Protein AF-A0A2A2F319-F1 (afdb_monomer_lite)

pLDDT: mean 88.86, std 8.26, range [56.09, 95.19]

Structure (mmCIF, N/CA/C/O backbone):
data_AF-A0A2A2F319-F1
#
_entry.id   AF-A0A2A2F319-F1
#
loop_
_atom_site.group_PDB
_atom_site.id
_atom_site.type_symbol
_atom_site.label_atom_id
_atom_site.label_alt_id
_atom_site.label_comp_id
_atom_site.label_asym_id
_atom_site.label_entity_id
_atom_site.label_seq_id
_atom_site.pdbx_PDB_ins_code
_atom_site.Cartn_x
_atom_site.Cartn_y
_atom_site.Cartn_z
_atom_site.occupancy
_atom_site.B_iso_or_equiv
_atom_site.auth_seq_id
_atom_site.auth_comp_id
_atom_site.auth_asym_id
_atom_site.auth_atom_id
_atom_site.pdbx_PDB_model_num
ATOM 1 N N . MET A 1 1 ? -7.090 -14.470 -9.810 1.00 66.31 1 MET A N 1
ATOM 2 C CA . MET A 1 1 ? -6.154 -13.861 -10.783 1.00 66.31 1 MET A CA 1
ATOM 3 C C . MET A 1 1 ? -5.967 -12.413 -10.375 1.00 66.31 1 MET A C 1
ATOM 5 O O . MET A 1 1 ? -6.951 -11.837 -9.940 1.00 66.31 1 MET A O 1
ATOM 9 N N . VAL A 1 2 ? -4.750 -11.865 -10.426 1.00 76.94 2 VAL A N 1
ATOM 10 C CA . VAL A 1 2 ? -4.522 -10.471 -10.008 1.00 76.94 2 VAL A CA 1
ATOM 11 C C . VAL A 1 2 ? -4.999 -9.5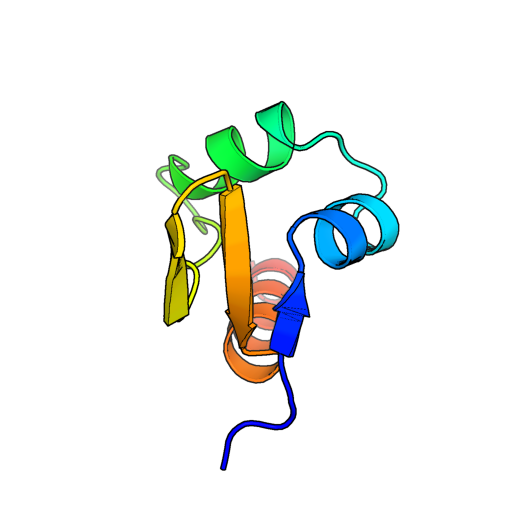30 -11.116 1.00 76.94 2 VAL A C 1
ATOM 13 O O . VAL A 1 2 ? -4.523 -9.673 -12.241 1.00 76.94 2 VAL A O 1
ATOM 16 N N . LYS A 1 3 ? -5.916 -8.594 -10.822 1.00 87.12 3 LYS A N 1
ATOM 17 C CA . LYS A 1 3 ? -6.467 -7.641 -11.817 1.00 87.12 3 LYS A CA 1
ATOM 18 C C . LYS A 1 3 ? -5.397 -6.757 -12.461 1.00 87.12 3 LYS A C 1
ATOM 20 O O . LYS A 1 3 ? -5.534 -6.329 -13.601 1.00 87.12 3 LYS A O 1
ATOM 25 N N . GLY A 1 4 ? -4.323 -6.489 -11.730 1.00 92.81 4 GLY A N 1
ATOM 26 C CA . GLY A 1 4 ? -3.185 -5.705 -12.183 1.00 92.81 4 GLY A CA 1
ATOM 27 C C . GLY A 1 4 ? -2.369 -5.200 -11.004 1.00 92.81 4 GLY A C 1
ATOM 28 O O . GLY A 1 4 ? -2.632 -5.544 -9.847 1.00 92.81 4 GLY A O 1
ATOM 29 N N . TYR A 1 5 ? -1.378 -4.368 -11.307 1.00 93.69 5 TYR A N 1
ATOM 30 C CA . TYR A 1 5 ? -0.501 -3.791 -10.301 1.00 93.69 5 TYR A CA 1
ATOM 31 C C . TYR A 1 5 ? -0.499 -2.270 -10.374 1.00 93.69 5 TYR A C 1
ATOM 33 O O . TYR A 1 5 ? -0.334 -1.699 -11.447 1.00 93.69 5 TYR A O 1
ATOM 41 N N . LEU A 1 6 ? -0.598 -1.638 -9.210 1.00 93.00 6 LEU A N 1
ATOM 42 C CA . LEU A 1 6 ? -0.416 -0.209 -9.011 1.00 93.00 6 LEU A CA 1
ATOM 43 C C . LEU A 1 6 ? 0.991 0.064 -8.499 1.00 93.00 6 LEU A C 1
ATOM 45 O O . LEU A 1 6 ? 1.563 -0.690 -7.706 1.00 93.00 6 LEU A O 1
ATOM 49 N N . THR A 1 7 ? 1.566 1.164 -8.949 1.00 93.25 7 THR A N 1
ATOM 50 C CA . THR A 1 7 ? 2.799 1.698 -8.389 1.00 93.25 7 THR A CA 1
ATOM 51 C C . THR A 1 7 ? 2.493 2.553 -7.161 1.00 93.25 7 THR A C 1
ATOM 53 O O . THR A 1 7 ? 1.367 3.001 -6.949 1.00 93.25 7 THR A O 1
ATOM 56 N N . THR A 1 8 ? 3.512 2.846 -6.351 1.00 91.88 8 THR A N 1
ATOM 57 C CA . THR A 1 8 ? 3.359 3.808 -5.246 1.00 91.88 8 THR A CA 1
ATOM 58 C C . THR A 1 8 ? 2.865 5.173 -5.741 1.00 91.88 8 THR A C 1
ATOM 60 O O . THR A 1 8 ? 2.132 5.842 -5.024 1.00 91.88 8 THR A O 1
ATOM 63 N N . LYS A 1 9 ? 3.247 5.591 -6.960 1.00 92.00 9 LYS A N 1
ATOM 64 C CA . LYS A 1 9 ? 2.796 6.860 -7.547 1.00 92.00 9 LYS A CA 1
ATOM 65 C C . LYS A 1 9 ? 1.296 6.828 -7.842 1.00 92.00 9 LYS A C 1
ATOM 67 O O . LYS A 1 9 ? 0.609 7.776 -7.482 1.00 92.00 9 LYS A O 1
ATOM 72 N N . ASP A 1 10 ? 0.802 5.728 -8.405 1.00 94.00 10 ASP A N 1
ATOM 73 C CA . ASP A 1 10 ? -0.623 5.579 -8.723 1.00 94.00 10 ASP A CA 1
ATOM 74 C C . ASP A 1 10 ? -1.475 5.603 -7.451 1.00 94.00 10 ASP A C 1
ATOM 76 O O . ASP A 1 10 ? -2.521 6.241 -7.417 1.00 94.00 10 ASP A O 1
ATOM 80 N N . LEU A 1 11 ? -1.006 4.972 -6.367 1.00 93.38 11 LEU A N 1
ATOM 81 C CA . LEU A 1 11 ? -1.695 5.049 -5.075 1.00 93.38 11 LEU A CA 1
ATOM 82 C C . LEU A 1 11 ? -1.665 6.458 -4.474 1.00 93.38 11 LEU A C 1
ATOM 84 O O . LEU A 1 11 ? -2.668 6.910 -3.927 1.00 93.38 11 LEU A O 1
ATOM 88 N N . CYS A 1 12 ? -0.536 7.163 -4.578 1.00 93.81 12 CYS A N 1
ATOM 89 C CA . CYS A 1 12 ? -0.444 8.558 -4.153 1.00 93.81 12 CYS A CA 1
ATOM 90 C C . CYS A 1 12 ? -1.449 9.447 -4.897 1.00 93.81 12 CYS A C 1
ATOM 92 O O . CYS A 1 12 ? -2.089 10.291 -4.276 1.00 93.81 12 CYS A O 1
ATOM 94 N N . GLU A 1 13 ? -1.614 9.240 -6.202 1.00 95.06 13 GLU A N 1
ATOM 95 C CA . GLU A 1 13 ? -2.581 9.971 -7.020 1.00 95.06 13 GLU A CA 1
ATOM 96 C C . GLU A 1 13 ? -4.028 9.594 -6.674 1.00 95.06 13 GLU A C 1
ATOM 98 O O . GLU A 1 13 ? -4.845 10.482 -6.426 1.00 95.06 13 GLU A O 1
ATOM 103 N N . ARG A 1 14 ? -4.324 8.293 -6.547 1.00 93.81 14 ARG A N 1
ATOM 104 C CA . ARG A 1 14 ? -5.651 7.764 -6.184 1.00 93.81 14 ARG A CA 1
ATOM 105 C C . ARG A 1 14 ? -6.150 8.319 -4.851 1.00 93.81 14 ARG A C 1
A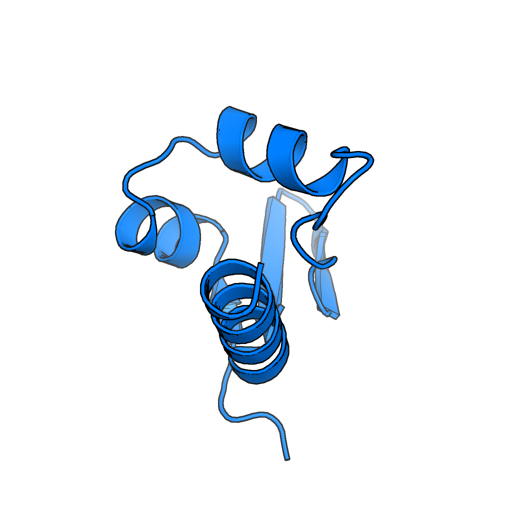TOM 107 O O . ARG A 1 14 ? -7.278 8.792 -4.772 1.00 93.81 14 ARG A O 1
ATOM 114 N N . TYR A 1 15 ? -5.301 8.309 -3.824 1.00 93.12 15 TYR A N 1
ATOM 115 C CA . TYR A 1 15 ? -5.654 8.802 -2.488 1.00 93.12 15 TYR A CA 1
ATOM 116 C C . TYR A 1 15 ? -5.359 10.287 -2.274 1.00 93.12 15 TYR A C 1
ATOM 118 O O . TYR A 1 15 ? -5.676 10.817 -1.212 1.00 93.12 15 TYR A O 1
ATOM 126 N N . ARG A 1 16 ? -4.746 10.967 -3.252 1.00 94.69 16 ARG A N 1
ATOM 127 C CA . ARG A 1 16 ? -4.265 12.356 -3.138 1.00 94.69 16 ARG A CA 1
ATOM 128 C C . ARG A 1 16 ? -3.375 12.580 -1.911 1.00 94.69 16 ARG A C 1
ATOM 130 O O . ARG A 1 16 ? -3.499 13.578 -1.204 1.00 94.69 16 ARG A O 1
ATOM 137 N N . VAL A 1 17 ? -2.466 11.641 -1.655 1.00 95.06 17 VAL A N 1
ATOM 138 C CA . VAL A 1 17 ? -1.523 11.697 -0.530 1.00 95.06 17 VAL A CA 1
ATOM 139 C C . VAL A 1 17 ? -0.087 11.517 -0.989 1.00 95.06 17 VAL A C 1
ATOM 141 O O . VAL A 1 17 ? 0.200 10.871 -1.994 1.00 95.06 17 VAL A O 1
ATOM 144 N N . GLU A 1 18 ? 0.852 12.018 -0.196 1.00 93.56 18 GLU A N 1
ATOM 145 C CA . GLU A 1 18 ? 2.266 11.748 -0.419 1.00 93.56 18 GLU A CA 1
ATOM 146 C C . GLU A 1 18 ? 2.686 10.346 0.046 1.00 93.56 18 GLU A C 1
ATOM 148 O O . GLU A 1 18 ? 2.058 9.710 0.898 1.00 93.56 18 GLU A O 1
ATOM 153 N N . ARG A 1 19 ? 3.826 9.879 -0.478 1.00 91.19 19 ARG A N 1
ATOM 154 C CA . ARG A 1 19 ? 4.399 8.555 -0.176 1.00 91.19 19 ARG A CA 1
ATOM 155 C C . ARG A 1 19 ? 4.603 8.328 1.324 1.00 91.19 19 ARG A C 1
ATOM 157 O O . ARG A 1 19 ? 4.406 7.224 1.815 1.00 91.19 19 ARG A O 1
ATOM 164 N N . THR A 1 20 ? 5.001 9.367 2.055 1.00 92.56 20 THR A N 1
ATOM 165 C CA . THR A 1 20 ? 5.210 9.326 3.511 1.00 92.56 20 THR A CA 1
ATOM 166 C C . THR A 1 20 ? 3.920 8.990 4.257 1.00 92.56 20 THR A C 1
ATOM 168 O O . THR A 1 20 ? 3.931 8.141 5.149 1.00 92.56 20 THR A O 1
ATOM 171 N N . THR A 1 21 ? 2.798 9.592 3.862 1.00 94.44 21 THR A N 1
ATOM 172 C CA . THR A 1 21 ? 1.465 9.289 4.397 1.00 94.44 21 THR A CA 1
ATOM 173 C C . THR A 1 21 ? 1.064 7.852 4.08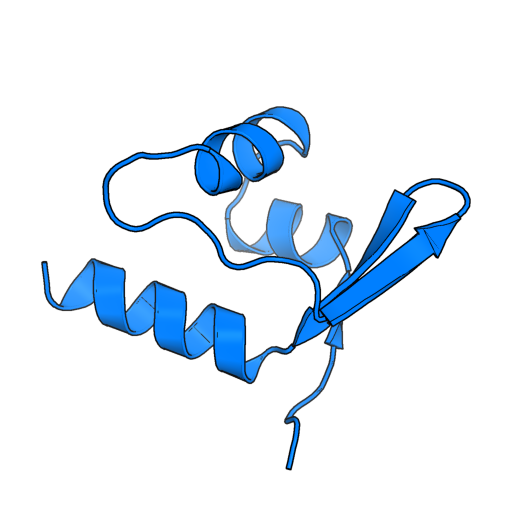7 1.00 94.44 21 THR A C 1
ATOM 175 O O . THR A 1 21 ? 0.641 7.137 4.993 1.00 94.44 21 THR A O 1
ATOM 178 N N . LEU A 1 22 ? 1.305 7.392 2.859 1.00 92.81 22 LEU A N 1
ATOM 179 C CA . LEU A 1 22 ? 1.033 6.016 2.447 1.00 92.81 22 LEU A CA 1
ATOM 180 C C . LEU A 1 22 ? 1.806 4.990 3.301 1.00 92.81 22 LEU A C 1
ATOM 182 O O . LEU A 1 22 ? 1.221 4.050 3.834 1.00 92.81 22 LEU A O 1
ATOM 186 N N . TYR A 1 23 ? 3.100 5.219 3.548 1.00 90.44 23 TYR A N 1
ATOM 187 C CA . TYR A 1 23 ? 3.898 4.359 4.434 1.00 90.44 23 TYR A CA 1
ATOM 188 C C . TYR A 1 23 ? 3.475 4.429 5.906 1.00 90.44 23 TYR A C 1
ATOM 190 O O . TYR A 1 23 ? 3.629 3.452 6.638 1.00 90.44 23 TYR A O 1
ATOM 198 N N . ARG A 1 24 ? 2.940 5.566 6.367 1.00 92.81 24 ARG A N 1
ATOM 199 C CA . ARG A 1 24 ? 2.336 5.659 7.706 1.00 92.81 24 ARG A CA 1
ATOM 200 C C . ARG A 1 24 ? 1.060 4.830 7.794 1.00 92.81 24 ARG A C 1
ATOM 202 O O . ARG A 1 24 ? 0.829 4.228 8.837 1.00 92.81 24 ARG A O 1
ATOM 209 N N . TRP A 1 25 ? 0.258 4.774 6.731 1.00 93.81 25 TRP A N 1
ATOM 210 C CA . TRP A 1 25 ? -0.971 3.976 6.705 1.00 93.81 25 TRP A CA 1
ATOM 211 C C . TRP A 1 25 ? -0.687 2.481 6.829 1.00 93.81 25 TRP A C 1
ATOM 213 O O . TRP A 1 25 ? -1.410 1.794 7.541 1.00 93.81 25 TRP A O 1
ATOM 223 N N . MET A 1 26 ? 0.418 2.000 6.257 1.00 91.31 26 MET A N 1
ATOM 224 C CA . MET A 1 26 ? 0.874 0.614 6.445 1.00 91.31 26 MET A CA 1
ATOM 225 C C . MET A 1 26 ? 1.197 0.266 7.908 1.00 91.31 26 MET A C 1
ATOM 227 O O . MET A 1 26 ? 1.192 -0.900 8.281 1.00 91.31 26 MET A O 1
ATOM 231 N N . LYS A 1 27 ? 1.511 1.264 8.745 1.00 92.44 27 LYS A N 1
ATOM 232 C CA . 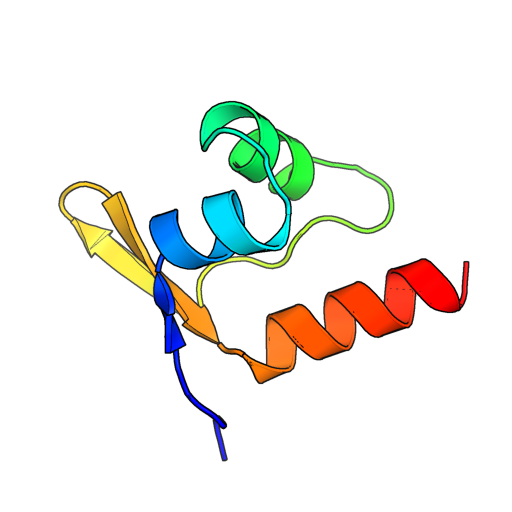LYS A 1 27 ? 1.857 1.084 10.166 1.00 92.44 27 LYS A CA 1
ATOM 233 C C . LYS A 1 27 ? 0.679 1.337 11.112 1.00 92.44 27 LYS A C 1
ATOM 235 O O . LYS A 1 27 ? 0.880 1.388 12.326 1.00 92.44 27 LYS A O 1
ATOM 240 N N . ARG A 1 28 ? -0.527 1.576 10.589 1.00 91.50 28 ARG A N 1
ATOM 241 C CA . ARG A 1 28 ? -1.717 1.783 11.425 1.00 91.50 28 ARG A CA 1
ATOM 242 C C . ARG A 1 28 ? -2.057 0.497 12.177 1.00 91.50 28 ARG A C 1
ATOM 244 O O . ARG A 1 28 ? -1.847 -0.598 11.670 1.00 91.50 28 ARG A O 1
ATOM 251 N N . LYS A 1 29 ? -2.573 0.643 13.399 1.00 87.81 29 LYS A N 1
ATOM 252 C CA . LYS A 1 29 ? -3.057 -0.494 14.200 1.00 87.81 29 LYS A CA 1
ATOM 253 C C . LYS A 1 29 ? -4.401 -1.013 13.697 1.00 87.81 29 LYS A C 1
ATOM 255 O O . LYS A 1 29 ? -4.657 -2.205 13.765 1.00 87.81 29 LYS A O 1
ATOM 260 N N . GLU A 1 30 ? -5.227 -0.103 13.199 1.00 86.12 30 GLU A N 1
ATOM 261 C CA . GLU A 1 30 ? -6.564 -0.372 12.693 1.00 86.12 30 GLU A CA 1
ATOM 262 C C . GLU A 1 30 ? -6.581 -0.099 11.193 1.00 86.12 30 GLU A C 1
ATOM 264 O O . GLU A 1 30 ? -6.088 0.947 10.756 1.00 86.12 30 GLU A O 1
ATOM 269 N N . ASN A 1 31 ? -7.079 -1.070 10.426 1.00 86.25 31 ASN A N 1
ATOM 270 C CA . ASN A 1 31 ? -7.120 -1.055 8.964 1.00 86.25 31 ASN A CA 1
ATOM 271 C C . ASN A 1 31 ? -5.801 -0.542 8.347 1.00 86.25 31 ASN A C 1
ATOM 273 O O . ASN A 1 31 ? -5.756 0.547 7.750 1.00 86.25 31 ASN A O 1
ATOM 277 N N . PRO A 1 32 ? -4.687 -1.283 8.527 1.00 92.62 32 PRO A N 1
ATOM 278 C CA . PRO A 1 32 ? -3.436 -0.947 7.870 1.00 92.62 32 PRO A CA 1
ATOM 279 C C . PRO A 1 32 ? -3.581 -1.092 6.358 1.00 92.62 32 PRO A C 1
ATOM 281 O O . PRO A 1 32 ? -4.185 -2.043 5.864 1.00 92.62 32 PRO A O 1
ATOM 284 N N . LEU A 1 33 ? -2.967 -0.168 5.620 1.00 92.81 33 LEU A N 1
ATOM 285 C CA . LEU A 1 33 ? -2.789 -0.350 4.182 1.00 92.81 33 LEU A CA 1
ATOM 286 C C . LEU A 1 33 ? -1.985 -1.648 3.957 1.00 92.81 33 LEU A C 1
ATOM 288 O O . LEU A 1 33 ? -1.017 -1.864 4.699 1.00 92.81 33 LEU A O 1
ATOM 292 N N . PRO A 1 34 ? -2.346 -2.498 2.975 1.00 93.06 34 PRO A N 1
ATOM 293 C CA . PRO A 1 34 ? -1.661 -3.769 2.744 1.00 93.06 34 PRO A CA 1
ATOM 294 C C . PRO A 1 34 ? -0.158 -3.591 2.469 1.00 93.06 34 PRO A C 1
ATOM 296 O O . PRO A 1 34 ? 0.364 -2.485 2.373 1.00 93.06 34 PRO A O 1
ATOM 299 N N . ALA A 1 35 ? 0.594 -4.681 2.369 1.00 91.12 35 ALA A N 1
ATOM 300 C CA . ALA A 1 35 ? 1.972 -4.608 1.889 1.00 91.12 35 ALA A CA 1
ATOM 301 C C . ALA A 1 35 ? 2.003 -4.705 0.354 1.00 91.12 35 ALA A C 1
ATOM 303 O O . ALA A 1 35 ? 1.165 -5.396 -0.231 1.00 91.12 35 ALA A O 1
ATOM 304 N N . PRO A 1 36 ? 2.972 -4.070 -0.330 1.00 92.69 36 PRO A N 1
ATOM 305 C CA . PRO A 1 36 ? 3.158 -4.307 -1.753 1.00 92.69 36 PRO A CA 1
ATOM 306 C C . PRO A 1 36 ? 3.508 -5.779 -1.986 1.00 92.69 36 PRO A C 1
ATOM 308 O O . PRO A 1 36 ? 4.411 -6.315 -1.344 1.00 92.69 36 PRO A O 1
ATOM 311 N N . ARG A 1 37 ? 2.837 -6.426 -2.945 1.00 91.12 37 ARG A N 1
ATOM 312 C CA . ARG A 1 37 ? 3.132 -7.822 -3.311 1.00 91.12 37 ARG A CA 1
ATOM 313 C C . ARG A 1 37 ? 4.507 -7.991 -3.945 1.00 91.12 37 ARG A C 1
ATOM 315 O O . ARG A 1 37 ? 5.082 -9.070 -3.876 1.00 91.12 37 ARG A O 1
ATOM 322 N N . ILE A 1 38 ? 5.024 -6.941 -4.582 1.00 89.12 38 ILE A N 1
ATOM 323 C CA . ILE A 1 38 ? 6.378 -6.933 -5.134 1.00 89.12 38 ILE A CA 1
ATOM 324 C C . ILE A 1 38 ? 7.092 -5.704 -4.590 1.00 89.12 38 ILE A C 1
ATOM 326 O O . ILE A 1 38 ? 6.739 -4.571 -4.919 1.00 89.12 38 ILE A O 1
ATOM 330 N N . SER A 1 39 ? 8.110 -5.929 -3.768 1.00 86.12 39 SER A N 1
ATOM 331 C CA . SER A 1 39 ? 9.019 -4.888 -3.299 1.00 86.12 39 SER A CA 1
ATOM 332 C C . SER A 1 39 ? 10.295 -4.907 -4.141 1.00 86.12 39 SER A C 1
ATOM 334 O O . SER A 1 39 ? 11.142 -5.787 -3.981 1.00 86.12 39 SER A O 1
ATOM 336 N N . GLY A 1 40 ? 10.427 -3.960 -5.069 1.00 77.50 40 GLY A N 1
ATOM 337 C CA . GLY A 1 40 ? 11.643 -3.789 -5.864 1.00 77.50 40 GLY A CA 1
ATOM 338 C C . GLY A 1 40 ? 12.715 -2.969 -5.139 1.00 77.50 40 GLY A C 1
ATOM 339 O O . GLY A 1 40 ? 12.419 -2.157 -4.259 1.00 77.50 40 GLY A O 1
ATOM 340 N N . LYS A 1 41 ? 13.981 -3.119 -5.556 1.00 74.75 41 LYS A N 1
ATOM 341 C CA . LYS A 1 41 ? 15.045 -2.174 -5.175 1.00 74.75 41 LYS A CA 1
ATOM 342 C C . LYS A 1 41 ? 14.675 -0.757 -5.652 1.00 74.75 41 LYS A C 1
ATOM 344 O O . LYS A 1 41 ? 13.987 -0.594 -6.657 1.00 74.75 41 LYS A O 1
ATOM 349 N N . ALA A 1 42 ? 15.129 0.262 -4.920 1.00 70.25 42 ALA A N 1
ATOM 350 C CA . ALA A 1 42 ? 14.910 1.683 -5.227 1.00 70.25 42 ALA A CA 1
ATOM 351 C C . ALA A 1 42 ? 13.437 2.167 -5.226 1.00 70.25 42 ALA A C 1
ATOM 353 O O . ALA A 1 42 ? 13.096 3.124 -5.916 1.00 70.25 42 ALA A O 1
ATOM 354 N N . GLY A 1 43 ? 12.550 1.549 -4.435 1.00 66.00 43 GLY A N 1
ATOM 355 C CA . GLY A 1 43 ? 11.180 2.055 -4.245 1.00 66.00 43 GLY A CA 1
ATOM 356 C C . GLY A 1 43 ? 10.208 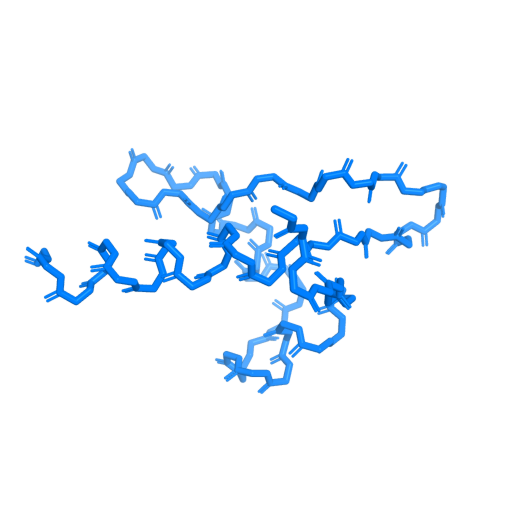1.712 -5.378 1.00 66.00 43 GLY A C 1
ATOM 357 O O . GLY A 1 43 ? 9.120 2.289 -5.456 1.00 66.00 43 GLY A O 1
ATOM 358 N N . LEU A 1 44 ? 10.570 0.750 -6.232 1.00 80.56 44 LEU A N 1
ATOM 359 C CA . LEU A 1 44 ? 9.705 0.178 -7.264 1.00 80.56 44 LEU A CA 1
ATOM 360 C C . LEU A 1 44 ? 8.734 -0.844 -6.658 1.00 80.56 44 LEU A C 1
ATOM 362 O O . LEU A 1 44 ? 8.750 -2.026 -6.996 1.00 80.56 44 LEU A O 1
ATOM 366 N N . ASN A 1 45 ? 7.889 -0.382 -5.741 1.00 90.31 45 ASN A N 1
ATOM 367 C CA . ASN A 1 45 ? 6.856 -1.220 -5.149 1.00 90.31 45 ASN A CA 1
ATOM 368 C C . ASN A 1 45 ? 5.696 -1.405 -6.137 1.00 90.31 45 ASN A C 1
ATOM 370 O O . ASN A 1 45 ? 5.320 -0.473 -6.863 1.00 90.31 45 ASN A O 1
ATOM 374 N N . ARG A 1 46 ? 5.138 -2.617 -6.162 1.00 92.88 46 ARG A N 1
ATOM 375 C CA . ARG A 1 46 ? 3.920 -2.959 -6.895 1.00 92.88 46 ARG A CA 1
ATOM 376 C C . ARG A 1 46 ? 2.884 -3.531 -5.945 1.00 92.88 46 ARG A C 1
ATOM 378 O O . ARG A 1 46 ? 3.148 -4.465 -5.188 1.00 92.88 46 ARG A O 1
ATOM 385 N N . TRP A 1 47 ? 1.700 -2.963 -6.042 1.00 93.69 47 TRP A N 1
ATOM 386 C CA . TRP A 1 47 ? 0.553 -3.213 -5.194 1.00 93.69 47 TRP A CA 1
ATOM 387 C C . TRP A 1 47 ? -0.507 -3.906 -6.025 1.00 93.69 47 TRP A C 1
ATOM 389 O O . TRP A 1 47 ? -0.844 -3.408 -7.093 1.00 93.69 47 TRP A O 1
ATOM 399 N N . ALA A 1 48 ? -0.992 -5.066 -5.596 1.00 95.19 48 ALA A N 1
ATOM 400 C CA . ALA A 1 48 ? -2.060 -5.721 -6.338 1.00 95.19 48 ALA A CA 1
ATOM 401 C C . ALA A 1 48 ? -3.341 -4.894 -6.206 1.00 95.19 48 ALA A C 1
ATOM 403 O O . ALA A 1 48 ? -3.701 -4.500 -5.098 1.00 95.19 48 ALA A O 1
ATOM 404 N N . ILE A 1 49 ? -4.021 -4.650 -7.327 1.00 94.69 49 ILE A N 1
ATOM 405 C CA . ILE A 1 49 ? -5.288 -3.904 -7.333 1.00 94.69 49 ILE A CA 1
ATOM 406 C C . ILE A 1 49 ? -6.304 -4.571 -6.401 1.00 94.69 49 ILE A C 1
ATOM 408 O O . ILE A 1 49 ? -6.947 -3.880 -5.625 1.00 94.69 49 ILE A O 1
ATOM 412 N N . ASP A 1 50 ? -6.373 -5.903 -6.401 1.00 94.38 50 ASP A N 1
ATOM 413 C CA . ASP A 1 50 ? -7.332 -6.643 -5.573 1.00 94.38 50 ASP A CA 1
ATOM 414 C C . ASP A 1 50 ? -7.121 -6.426 -4.067 1.00 94.38 50 ASP A C 1
ATOM 416 O O . ASP A 1 50 ? -8.090 -6.325 -3.323 1.00 94.38 50 ASP A O 1
ATOM 420 N N . ASP A 1 51 ? -5.866 -6.315 -3.611 1.00 93.81 51 ASP A N 1
ATOM 421 C CA . ASP A 1 51 ? -5.573 -6.054 -2.192 1.00 93.81 51 ASP A CA 1
ATOM 422 C C . ASP A 1 51 ? -5.995 -4.638 -1.798 1.00 93.81 51 ASP A C 1
ATOM 424 O O . ASP A 1 51 ? -6.469 -4.407 -0.689 1.00 93.81 51 ASP A O 1
ATOM 428 N N . ILE A 1 52 ? -5.807 -3.688 -2.715 1.00 93.94 52 ILE A N 1
ATOM 429 C CA . ILE A 1 52 ? -6.173 -2.288 -2.517 1.00 93.94 52 ILE A CA 1
ATOM 430 C C . ILE A 1 52 ? -7.693 -2.125 -2.503 1.00 93.94 52 ILE A C 1
ATOM 432 O O . ILE A 1 52 ? -8.216 -1.448 -1.627 1.00 93.94 52 ILE A O 1
ATOM 436 N N . GLU A 1 53 ? -8.411 -2.783 -3.409 1.00 93.44 53 GLU A N 1
ATOM 437 C CA . GLU A 1 53 ? -9.877 -2.774 -3.417 1.00 93.44 53 GLU A CA 1
ATOM 438 C C . GLU A 1 53 ? -10.456 -3.465 -2.175 1.00 93.44 53 GLU A C 1
ATOM 440 O O . GLU A 1 53 ? -11.406 -2.965 -1.581 1.00 93.44 53 GLU A O 1
ATOM 445 N N . ALA A 1 54 ? -9.869 -4.584 -1.734 1.00 92.75 54 ALA A N 1
ATOM 446 C CA . ALA A 1 54 ? -10.281 -5.249 -0.498 1.00 92.75 54 ALA A CA 1
ATOM 447 C C . ALA A 1 54 ? -10.037 -4.363 0.735 1.00 92.75 54 ALA A C 1
ATOM 449 O O . ALA A 1 54 ? -10.863 -4.319 1.647 1.00 92.75 54 ALA A O 1
ATOM 450 N N . TYR A 1 55 ? -8.920 -3.631 0.748 1.00 92.38 55 TYR A N 1
ATOM 451 C CA . TYR A 1 55 ? -8.637 -2.630 1.768 1.00 92.38 55 TYR A CA 1
ATOM 452 C C . TYR A 1 55 ? -9.677 -1.504 1.766 1.00 92.38 55 TYR A C 1
ATOM 454 O O . TYR A 1 55 ? -10.224 -1.182 2.817 1.00 92.38 55 TYR A O 1
ATOM 462 N N . GLU A 1 56 ? -9.991 -0.938 0.603 1.00 92.25 56 GLU A N 1
ATOM 463 C CA . GLU A 1 56 ? -11.005 0.114 0.465 1.00 92.25 56 GLU A CA 1
ATOM 464 C C . GLU A 1 56 ? -12.384 -0.370 0.935 1.00 92.25 56 GLU A C 1
ATOM 466 O O . GLU A 1 56 ? -13.024 0.309 1.734 1.00 92.25 56 GLU A O 1
ATOM 471 N N . ALA A 1 57 ? -12.789 -1.585 0.560 1.00 91.75 57 ALA A N 1
ATOM 472 C CA . ALA A 1 57 ? -14.032 -2.190 1.037 1.00 91.75 57 ALA A CA 1
ATOM 473 C C . ALA A 1 57 ? -14.056 -2.369 2.568 1.00 91.75 57 ALA A C 1
ATOM 475 O O . ALA A 1 57 ? -15.098 -2.200 3.197 1.00 91.75 57 ALA A O 1
ATOM 476 N N . SER A 1 58 ? -12.909 -2.674 3.188 1.00 89.19 58 SER A N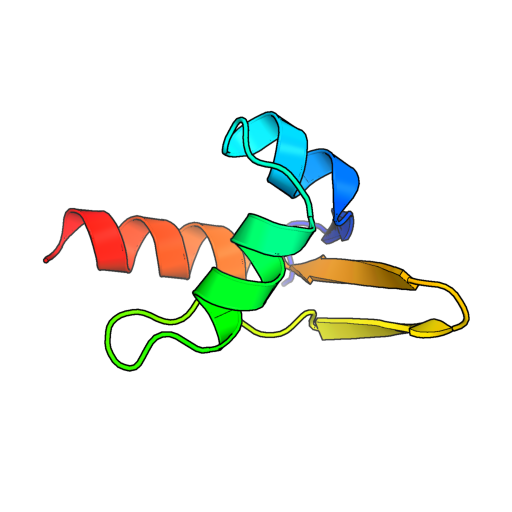 1
ATOM 477 C CA . SER A 1 58 ? -12.803 -2.763 4.652 1.00 89.19 58 SER A CA 1
ATOM 478 C C . SER A 1 58 ? -12.926 -1.407 5.354 1.00 89.19 58 SER A C 1
ATOM 480 O O . SER A 1 58 ? -13.357 -1.365 6.502 1.00 89.19 58 SER A O 1
ATOM 482 N N . LEU A 1 59 ? -12.572 -0.308 4.674 1.00 86.88 59 LEU A N 1
ATOM 483 C CA . LEU A 1 59 ? -12.751 1.048 5.196 1.00 86.88 59 LEU A CA 1
ATOM 484 C C . LEU A 1 59 ? -14.205 1.510 5.106 1.00 86.88 59 LEU A C 1
ATOM 486 O O . LEU A 1 59 ? -14.642 2.250 5.974 1.00 86.88 59 LEU A O 1
ATOM 490 N N . GLU A 1 60 ? -14.939 1.105 4.067 1.00 80.12 60 GLU A N 1
ATOM 491 C CA . GLU A 1 60 ? -16.361 1.452 3.916 1.00 80.12 60 GLU A CA 1
ATOM 492 C C . GLU A 1 60 ? -17.268 0.666 4.872 1.00 80.12 60 GLU A C 1
ATOM 494 O O . GLU A 1 60 ? -18.351 1.128 5.221 1.00 80.12 60 GLU A O 1
ATOM 499 N N . ALA A 1 61 ? -16.835 -0.524 5.290 1.00 71.06 61 ALA A N 1
ATOM 500 C CA . ALA A 1 61 ? -17.577 -1.385 6.207 1.00 71.06 61 ALA A CA 1
ATOM 501 C C . ALA A 1 61 ? -17.351 -1.067 7.702 1.00 71.06 61 ALA A C 1
ATOM 503 O O . ALA A 1 61 ? -17.963 -1.730 8.543 1.00 71.06 61 ALA A O 1
ATOM 504 N N . ALA A 1 62 ? -16.476 -0.107 8.027 1.00 56.09 62 ALA A N 1
ATOM 505 C CA . ALA A 1 62 ? -16.087 0.289 9.387 1.00 56.09 62 ALA A CA 1
ATOM 506 C C . ALA A 1 62 ? -16.620 1.685 9.742 1.00 56.09 62 ALA A C 1
ATOM 508 O O . ALA A 1 62 ? -17.107 1.843 10.885 1.00 56.09 62 ALA A O 1
#

Secondary structure (DSSP, 8-state):
----EEEHHHHHHHHT--HHHHHHHTT-SSSPPPPPSEE-GGG-EEEEHHHHHHHHHHHHT-

Radius of gyration: 11.27 Å; chains: 1; bounding box: 33×26×26 Å

Organism: NCBI:txid2032625

Foldseek 3Di:
DQPFKDALVRVCVVVVHDSVVLVVQCVDPPLRQDAFPDDDPPRRGIRGPVSRVVSVVSVVVD

Sequence (62 aa):
MVKGYLTTKDLCERYRVERTTLYRWMKRKENPLPAPRISGKAGLNRWAIDDIEAYEASLEAA

InterPro domains:
  IPR009061 Putative DNA-binding domain superfamily [SSF46955] (5-57)
  IPR041657 Helix-turn-helix domain, group 17 [PF12728] (5-55)